Protein AF-A0A6B3FE02-F1 (afdb_monomer)

Nearest PDB structures (foldseek):
  1ecs-assembly1_B  TM=6.759E-01  e=1.353E-02  Klebsiella pneumoniae
  3r4q-assembly2_D  TM=5.984E-01  e=1.265E-02  Agrobacterium fabrum str. C58
  3r4q-assembly3_E-2  TM=6.450E-01  e=7.186E-02  Agrobacterium fabrum str. C58
  2p7m-assembly4_D-2  TM=6.653E-01  e=6.722E-02  Listeria monocytogenes EGD-e
  1r9c-assembly1_B  TM=7.351E-01  e=1.311E-01  Mesorhizobium loti

Mean predicted aligned error: 3.44 Å

Structure (mmCIF, N/CA/C/O backbone):
data_AF-A0A6B3FE02-F1
#
_entry.id   AF-A0A6B3FE02-F1
#
loop_
_atom_site.group_PDB
_atom_site.id
_atom_site.type_symbol
_atom_site.label_atom_id
_atom_site.label_alt_id
_atom_site.label_comp_id
_atom_site.label_asym_id
_atom_site.label_entity_id
_atom_site.label_seq_id
_atom_site.pdbx_PDB_ins_code
_atom_site.Cartn_x
_atom_site.Cartn_y
_atom_site.Cartn_z
_atom_site.occupancy
_atom_site.B_iso_or_equiv
_atom_site.auth_seq_id
_atom_site.auth_comp_id
_atom_site.auth_asym_id
_atom_site.auth_atom_id
_atom_site.pdbx_PDB_model_num
ATOM 1 N N . LEU A 1 1 ? -11.756 3.463 -10.292 1.00 90.94 1 LEU A N 1
ATOM 2 C CA . LEU A 1 1 ? -10.503 4.205 -10.560 1.00 90.94 1 LEU A CA 1
ATOM 3 C C . LEU A 1 1 ? -9.332 3.327 -10.144 1.00 90.94 1 LEU A C 1
ATOM 5 O O . LEU A 1 1 ? -9.468 2.636 -9.136 1.00 90.94 1 LEU A O 1
ATOM 9 N N . THR A 1 2 ? -8.240 3.344 -10.906 1.00 96.50 2 THR A N 1
ATOM 10 C CA . THR A 1 2 ? -7.002 2.631 -10.564 1.00 96.50 2 THR A CA 1
ATOM 11 C C . THR A 1 2 ? -5.954 3.638 -10.110 1.00 96.50 2 THR A C 1
ATOM 13 O O . THR A 1 2 ? -5.703 4.613 -10.816 1.00 96.50 2 THR A O 1
ATOM 16 N N . HIS A 1 3 ? -5.367 3.414 -8.938 1.00 96.19 3 HIS A N 1
ATOM 17 C CA . HIS A 1 3 ? -4.301 4.237 -8.380 1.00 96.19 3 HIS A CA 1
ATOM 18 C C . HIS A 1 3 ? -2.964 3.532 -8.550 1.00 96.19 3 HIS A C 1
ATOM 20 O O . HIS A 1 3 ? -2.818 2.366 -8.186 1.00 96.19 3 HIS A O 1
ATOM 26 N N . PHE A 1 4 ? -1.996 4.254 -9.098 1.00 94.69 4 PHE A N 1
ATOM 27 C CA . PHE A 1 4 ? -0.640 3.768 -9.276 1.00 94.69 4 PHE A CA 1
ATOM 28 C C . PHE A 1 4 ? 0.215 4.111 -8.058 1.00 94.69 4 PHE A C 1
ATOM 30 O O . PHE A 1 4 ? 0.213 5.261 -7.618 1.00 94.69 4 PHE A O 1
ATOM 37 N N . LEU A 1 5 ? 0.956 3.130 -7.543 1.00 95.12 5 LEU A N 1
ATOM 38 C CA . LEU A 1 5 ? 1.893 3.306 -6.439 1.00 95.12 5 LEU A CA 1
ATOM 39 C C . LEU A 1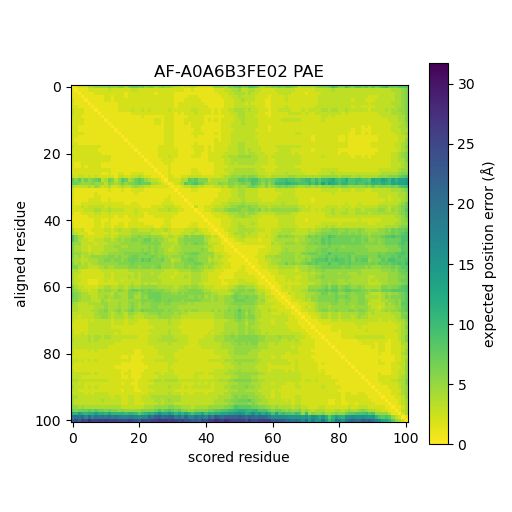 5 ? 3.263 2.738 -6.815 1.00 95.12 5 LEU A C 1
ATOM 41 O O . LEU A 1 5 ? 3.390 1.561 -7.156 1.00 95.12 5 LEU A O 1
ATOM 45 N N . THR A 1 6 ? 4.302 3.553 -6.661 1.00 94.56 6 THR A N 1
ATOM 46 C CA . THR A 1 6 ? 5.679 3.058 -6.677 1.00 94.56 6 THR A CA 1
ATOM 47 C C . THR A 1 6 ? 6.047 2.556 -5.282 1.00 94.56 6 THR A C 1
ATOM 49 O O . THR A 1 6 ? 5.986 3.327 -4.324 1.00 94.56 6 THR A O 1
ATOM 52 N N . VAL A 1 7 ? 6.430 1.285 -5.145 1.0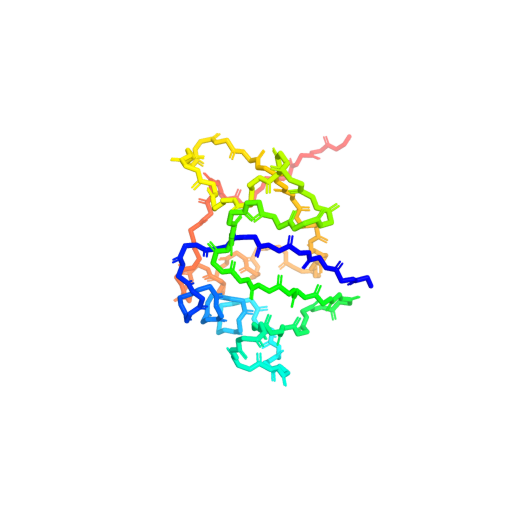0 94.50 7 VAL A N 1
ATOM 53 C CA . VAL A 1 7 ? 6.684 0.647 -3.838 1.00 94.50 7 VAL A CA 1
ATOM 54 C C . VAL A 1 7 ? 8.064 -0.000 -3.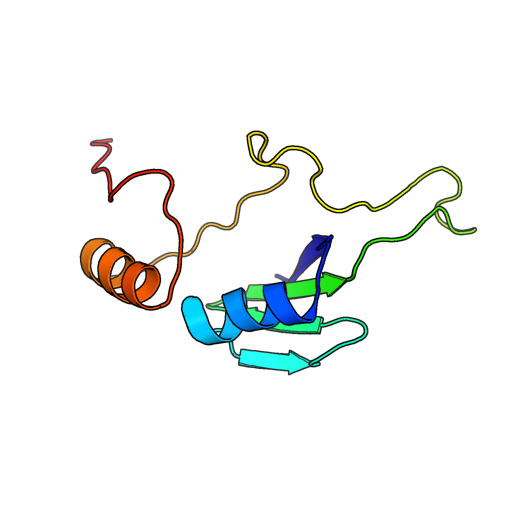795 1.00 94.50 7 VAL A C 1
ATOM 56 O O . VAL A 1 7 ? 8.448 -0.663 -4.740 1.00 94.50 7 VAL A O 1
ATOM 59 N N . ALA A 1 8 ? 8.823 0.148 -2.709 1.00 93.81 8 ALA A N 1
ATOM 60 C CA . ALA A 1 8 ? 10.181 -0.414 -2.639 1.00 93.81 8 ALA A CA 1
ATOM 61 C C . ALA A 1 8 ? 10.209 -1.957 -2.589 1.00 93.81 8 ALA A C 1
ATOM 63 O O . ALA A 1 8 ? 11.181 -2.572 -3.014 1.00 93.81 8 ALA A O 1
ATOM 64 N N . ASP A 1 9 ? 9.140 -2.571 -2.076 1.00 94.94 9 ASP A N 1
ATOM 65 C CA . ASP A 1 9 ? 8.989 -4.016 -1.897 1.00 94.94 9 ASP A CA 1
ATOM 66 C C . ASP A 1 9 ? 7.541 -4.403 -2.244 1.00 94.94 9 ASP A C 1
ATOM 68 O O . ASP A 1 9 ? 6.599 -4.078 -1.511 1.00 94.94 9 ASP A O 1
ATOM 72 N N . VAL A 1 10 ? 7.356 -5.036 -3.408 1.00 96.75 10 VAL A N 1
ATOM 73 C CA . VAL A 1 10 ? 6.031 -5.407 -3.931 1.00 96.75 10 VAL A CA 1
ATOM 74 C C . VAL A 1 10 ? 5.362 -6.487 -3.070 1.00 96.75 10 VAL A C 1
ATOM 76 O O . VAL A 1 10 ? 4.208 -6.269 -2.692 1.00 96.75 10 VAL A O 1
ATOM 79 N N . PRO A 1 11 ? 6.024 -7.604 -2.699 1.00 97.06 11 PRO A N 1
ATOM 80 C CA . PRO A 1 11 ? 5.445 -8.583 -1.777 1.00 97.06 11 PRO A CA 1
ATOM 81 C C . PRO A 1 11 ? 4.989 -7.982 -0.444 1.00 97.06 11 PRO A C 1
ATOM 83 O O . PRO A 1 11 ? 3.873 -8.265 -0.001 1.00 97.06 11 PRO A O 1
ATOM 86 N N . ARG A 1 12 ? 5.802 -7.113 0.173 1.00 96.31 12 ARG A N 1
ATOM 87 C CA . ARG A 1 12 ? 5.442 -6.443 1.431 1.00 96.31 12 ARG A CA 1
ATOM 88 C C . ARG A 1 12 ? 4.238 -5.520 1.256 1.00 96.31 12 ARG A C 1
ATOM 90 O O . ARG A 1 12 ? 3.325 -5.546 2.081 1.00 96.31 12 ARG A O 1
ATOM 97 N N . ALA A 1 13 ? 4.210 -4.721 0.188 1.00 96.56 13 ALA A N 1
ATOM 98 C CA . ALA A 1 13 ? 3.080 -3.843 -0.103 1.00 96.56 13 ALA A CA 1
ATOM 99 C C . ALA A 1 13 ? 1.795 -4.645 -0.368 1.00 96.56 13 ALA A C 1
ATOM 101 O O . ALA A 1 13 ? 0.741 -4.321 0.176 1.00 96.56 13 ALA A O 1
ATOM 102 N N . ARG A 1 14 ? 1.885 -5.731 -1.146 1.00 98.00 14 ARG A N 1
ATOM 103 C CA . ARG A 1 14 ? 0.770 -6.649 -1.417 1.00 98.00 14 ARG A CA 1
ATOM 104 C C . ARG A 1 14 ? 0.172 -7.196 -0.125 1.00 98.00 14 ARG A C 1
ATOM 106 O O . ARG A 1 14 ? -1.036 -7.089 0.051 1.00 98.00 14 ARG A O 1
ATOM 113 N N . ALA A 1 15 ? 1.006 -7.724 0.772 1.00 98.06 15 ALA A N 1
ATOM 114 C CA . ALA A 1 15 ? 0.561 -8.249 2.063 1.00 98.06 15 ALA A CA 1
ATOM 115 C C . ALA A 1 15 ? -0.148 -7.172 2.899 1.00 98.06 15 ALA A C 1
ATOM 117 O O . ALA A 1 15 ? -1.211 -7.418 3.456 1.00 98.06 15 ALA A O 1
ATOM 118 N N . PHE A 1 16 ? 0.367 -5.938 2.919 1.00 97.94 16 PHE A N 1
ATOM 119 C CA . PHE A 1 16 ? -0.309 -4.841 3.613 1.00 97.94 16 PHE A CA 1
ATOM 120 C C . PHE A 1 16 ? -1.713 -4.572 3.042 1.00 97.94 16 PHE A C 1
ATOM 122 O O . PHE A 1 16 ? -2.705 -4.580 3.770 1.00 97.94 16 PHE A O 1
ATOM 129 N N . TYR A 1 17 ? -1.836 -4.369 1.730 1.00 97.69 17 TYR A N 1
ATOM 130 C CA . TYR A 1 17 ? -3.134 -4.039 1.137 1.00 97.69 17 TYR A CA 1
ATOM 131 C C . TYR A 1 17 ? -4.124 -5.211 1.157 1.00 97.69 17 TYR A C 1
ATOM 133 O O . TYR A 1 17 ? -5.323 -4.971 1.297 1.00 97.69 17 TYR A O 1
ATOM 141 N N . ALA A 1 18 ? -3.652 -6.455 1.050 1.00 98.12 18 ALA 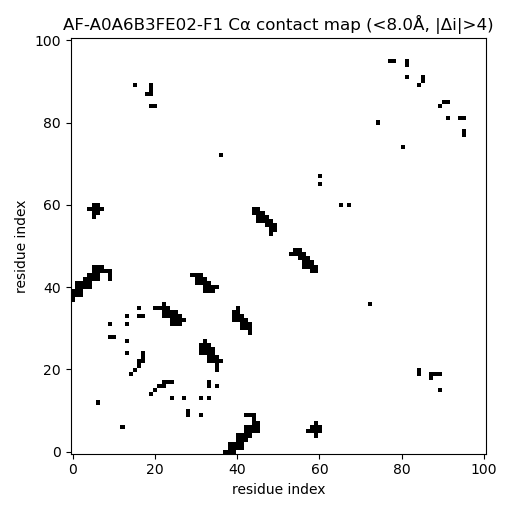A N 1
ATOM 142 C CA . ALA A 1 18 ? -4.501 -7.642 1.077 1.00 98.12 18 ALA A CA 1
ATOM 143 C C . ALA A 1 18 ? -4.861 -8.068 2.509 1.00 98.12 18 ALA A C 1
ATOM 145 O O . ALA A 1 18 ? -6.036 -8.102 2.874 1.00 98.12 18 ALA A O 1
ATOM 146 N N . ASP A 1 19 ? -3.864 -8.319 3.354 1.00 98.25 19 ASP A N 1
ATOM 147 C CA . ASP A 1 19 ? -4.069 -8.976 4.648 1.00 98.25 19 ASP A CA 1
ATOM 148 C C . ASP A 1 19 ? -4.526 -7.983 5.726 1.00 98.25 19 ASP A C 1
ATOM 150 O O . ASP A 1 19 ? -5.392 -8.294 6.556 1.00 98.25 19 ASP A O 1
ATOM 154 N N . VAL A 1 20 ? -3.992 -6.755 5.689 1.00 98.19 20 VAL A N 1
ATOM 155 C CA . VAL A 1 20 ? -4.315 -5.706 6.667 1.00 98.19 20 VAL A CA 1
ATOM 156 C C . VAL A 1 20 ? -5.602 -4.991 6.271 1.00 98.19 20 VAL A C 1
ATOM 158 O O . VAL A 1 20 ? -6.572 -5.011 7.035 1.00 98.19 20 VAL A O 1
ATOM 161 N N . LEU A 1 21 ? -5.642 -4.418 5.062 1.00 97.31 21 LEU A N 1
ATOM 162 C CA . LEU A 1 21 ? -6.781 -3.613 4.597 1.00 97.31 21 LEU A CA 1
ATOM 163 C C . LEU A 1 21 ? -7.914 -4.429 3.952 1.00 97.31 21 LEU A C 1
ATOM 165 O O . LEU A 1 21 ? -8.973 -3.868 3.672 1.00 97.31 21 LEU A O 1
ATOM 169 N N . GLY A 1 22 ? -7.735 -5.741 3.765 1.00 97.31 22 GLY A N 1
ATOM 170 C CA . GLY A 1 22 ? -8.771 -6.636 3.238 1.00 97.31 22 GLY A CA 1
ATOM 171 C C . GLY A 1 22 ? -8.954 -6.558 1.721 1.00 97.31 22 GLY A C 1
ATOM 172 O O . GLY A 1 22 ? -10.051 -6.813 1.226 1.00 97.31 22 GLY A O 1
ATOM 173 N N . 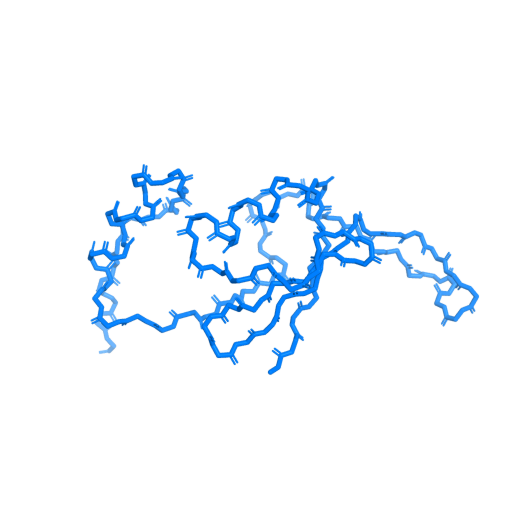GLY A 1 23 ? -7.919 -6.148 0.988 1.00 97.88 23 GLY A N 1
ATOM 174 C CA . GLY A 1 23 ? -7.919 -6.131 -0.471 1.00 97.88 23 GLY A CA 1
ATOM 175 C C . GLY A 1 23 ? -7.881 -7.532 -1.085 1.00 97.88 23 GLY A C 1
ATOM 176 O O . GLY A 1 23 ? -7.342 -8.478 -0.518 1.00 97.88 23 GLY A O 1
ATOM 177 N N . GLU A 1 24 ? -8.431 -7.654 -2.288 1.00 98.50 24 GLU A N 1
ATOM 178 C CA . GLU A 1 24 ? -8.400 -8.875 -3.091 1.00 98.50 24 GLU A CA 1
ATOM 179 C C . GLU A 1 24 ? -7.222 -8.813 -4.071 1.00 98.50 24 GLU A C 1
ATOM 181 O O . GLU A 1 24 ? -7.118 -7.874 -4.867 1.00 98.50 24 GLU A O 1
ATOM 186 N N . VAL A 1 25 ? -6.333 -9.808 -4.024 1.00 98.50 25 VAL A N 1
ATOM 187 C CA . VAL A 1 25 ? -5.239 -9.944 -4.996 1.00 98.50 25 VAL A CA 1
ATOM 188 C C . VAL A 1 25 ? -5.816 -10.401 -6.329 1.00 98.50 25 VAL A C 1
ATOM 190 O O . VAL A 1 25 ? -6.362 -11.496 -6.425 1.00 98.50 25 VAL A O 1
ATOM 193 N N . VAL A 1 26 ? -5.671 -9.572 -7.362 1.00 98.31 26 VAL A N 1
ATOM 194 C CA . VAL A 1 26 ? -6.114 -9.897 -8.726 1.00 98.31 26 VAL A CA 1
ATOM 195 C C . VAL A 1 26 ? -4.943 -10.318 -9.605 1.00 98.31 26 VAL A C 1
ATOM 197 O O . VAL A 1 26 ? -5.075 -11.242 -10.403 1.00 98.31 26 VAL A O 1
ATOM 200 N N . LEU A 1 27 ? -3.790 -9.672 -9.433 1.00 98.06 27 LEU A N 1
ATOM 201 C CA . LEU A 1 27 ? -2.515 -10.101 -10.000 1.00 98.06 27 LEU A CA 1
ATOM 202 C C . LEU A 1 27 ? -1.448 -9.953 -8.921 1.00 98.06 27 LEU A C 1
ATOM 204 O O . LEU A 1 27 ? -1.371 -8.921 -8.257 1.00 98.06 27 LEU A O 1
ATOM 208 N N . ASP A 1 28 ? -0.660 -10.993 -8.699 1.00 95.31 28 ASP A N 1
ATOM 209 C CA . ASP A 1 28 ? 0.256 -11.068 -7.569 1.00 95.31 28 ASP A CA 1
ATOM 210 C C . ASP A 1 28 ? 1.560 -10.290 -7.804 1.00 95.31 28 ASP A C 1
ATOM 212 O O . ASP A 1 28 ? 2.086 -9.716 -6.846 1.00 95.31 28 ASP A O 1
ATOM 216 N N . GLU A 1 29 ? 2.062 -10.224 -9.041 1.00 90.81 29 GLU A N 1
ATOM 217 C CA . GLU A 1 29 ? 3.308 -9.530 -9.380 1.00 90.81 29 GLU A CA 1
ATOM 218 C C . GLU A 1 29 ? 3.418 -9.112 -10.867 1.00 90.81 29 GLU A C 1
ATOM 220 O O . GLU A 1 29 ? 2.768 -9.674 -11.743 1.00 90.81 29 GLU A O 1
ATOM 225 N N . ASN A 1 30 ? 4.285 -8.125 -11.153 1.00 85.19 30 ASN A N 1
ATOM 226 C CA . ASN A 1 30 ? 4.682 -7.651 -12.495 1.00 85.19 30 ASN A CA 1
ATOM 227 C C . ASN A 1 30 ? 3.556 -7.192 -13.464 1.00 85.19 30 ASN A C 1
ATOM 229 O O . ASN A 1 30 ? 3.502 -7.672 -14.598 1.00 85.19 30 ASN A O 1
ATOM 233 N N . PRO A 1 31 ? 2.725 -6.186 -13.116 1.00 92.94 31 PRO A N 1
ATOM 234 C CA . PRO A 1 31 ? 2.650 -5.466 -11.844 1.00 92.94 31 PRO A CA 1
ATOM 235 C C . PRO A 1 31 ? 1.697 -6.154 -10.857 1.00 92.94 31 PRO A C 1
ATOM 237 O O . PRO A 1 31 ? 0.792 -6.879 -11.251 1.00 92.94 31 PRO A O 1
ATOM 240 N N . CYS A 1 32 ? 1.847 -5.881 -9.562 1.00 98.19 32 CYS A N 1
ATOM 241 C CA . CYS A 1 32 ? 0.865 -6.344 -8.582 1.00 98.19 32 CYS A CA 1
ATOM 242 C C . CYS A 1 32 ? -0.414 -5.500 -8.689 1.00 98.19 32 CYS A C 1
ATOM 244 O O . CYS A 1 32 ? -0.341 -4.270 -8.761 1.00 98.19 32 CYS A O 1
ATOM 246 N N . ILE A 1 33 ? -1.579 -6.152 -8.696 1.00 98.38 33 ILE A N 1
ATOM 247 C CA . ILE A 1 33 ? -2.895 -5.517 -8.779 1.00 98.38 33 ILE A CA 1
ATOM 248 C C . ILE A 1 33 ? -3.769 -5.999 -7.622 1.00 98.38 33 ILE A C 1
ATOM 250 O O . ILE A 1 33 ? -4.050 -7.191 -7.493 1.00 98.38 33 ILE A O 1
ATOM 254 N N . ILE A 1 34 ? -4.258 -5.046 -6.827 1.00 98.44 34 ILE A N 1
ATOM 255 C CA . ILE A 1 34 ? -5.191 -5.280 -5.720 1.00 98.44 34 ILE A CA 1
ATOM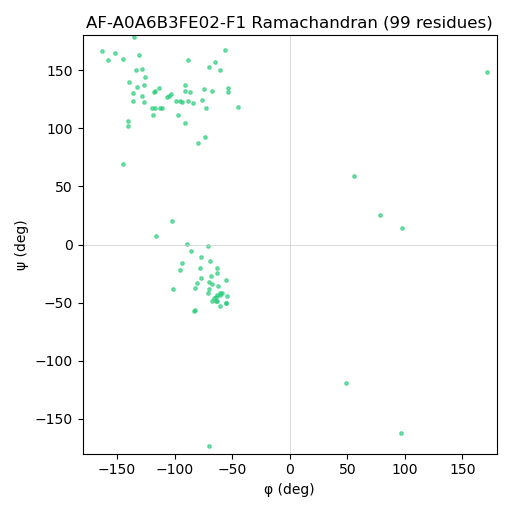 256 C C . ILE A 1 34 ? -6.503 -4.556 -5.998 1.00 98.44 34 ILE A C 1
ATOM 258 O O . ILE A 1 34 ? -6.506 -3.361 -6.298 1.00 98.44 34 ILE A O 1
ATOM 262 N N . LYS A 1 35 ? -7.632 -5.238 -5.828 1.00 98.31 35 LYS A N 1
ATOM 263 C CA . LYS A 1 35 ? -8.936 -4.586 -5.709 1.00 98.31 35 LYS A CA 1
ATOM 264 C C . LYS A 1 35 ? -9.179 -4.251 -4.240 1.00 98.31 35 LYS A C 1
ATOM 266 O O . LYS A 1 35 ? -9.132 -5.131 -3.387 1.00 98.31 35 LYS A O 1
ATOM 271 N N . LEU A 1 36 ? -9.432 -2.982 -3.932 1.00 97.38 36 LEU A N 1
ATOM 272 C CA . LEU A 1 36 ? -9.591 -2.506 -2.558 1.00 97.38 36 LEU A CA 1
ATOM 273 C C . LEU A 1 36 ? -10.782 -1.556 -2.465 1.00 97.38 36 LEU A C 1
ATOM 275 O O . LEU A 1 36 ? -10.833 -0.538 -3.153 1.00 97.38 36 LEU A O 1
ATOM 279 N N . ALA A 1 37 ? -11.741 -1.876 -1.594 1.00 94.81 37 ALA A N 1
ATOM 280 C CA . ALA A 1 37 ? -13.008 -1.154 -1.499 1.00 94.81 37 ALA A CA 1
ATOM 281 C C . ALA A 1 37 ? -13.657 -0.976 -2.894 1.00 94.81 37 ALA A C 1
ATOM 283 O O . ALA A 1 37 ? -13.939 -1.957 -3.579 1.00 94.81 37 ALA A O 1
ATOM 284 N N . ASN A 1 38 ? -13.863 0.269 -3.332 1.00 94.25 38 ASN A N 1
ATOM 285 C CA . ASN A 1 38 ? -14.448 0.608 -4.636 1.00 94.25 38 ASN A CA 1
ATOM 286 C C . ASN A 1 38 ? -13.390 1.053 -5.670 1.00 94.25 38 ASN A C 1
ATOM 288 O O . ASN A 1 38 ? -13.710 1.752 -6.637 1.00 94.25 38 ASN A O 1
ATOM 292 N N . SER A 1 39 ? -12.119 0.704 -5.457 1.00 96.50 39 SER A N 1
ATOM 293 C CA . SER A 1 39 ? -10.995 1.085 -6.312 1.00 96.50 39 SER A CA 1
ATOM 294 C C . SER A 1 39 ? -10.050 -0.085 -6.593 1.00 96.50 39 SER A C 1
ATOM 296 O O . SER A 1 39 ? -10.247 -1.216 -6.149 1.00 96.50 39 SER A O 1
ATOM 298 N N . TRP A 1 40 ? -9.034 0.210 -7.398 1.00 97.81 40 TRP A N 1
ATOM 299 C CA . TRP A 1 40 ? -7.955 -0.696 -7.756 1.00 97.81 40 TRP A CA 1
ATOM 300 C C . TRP A 1 40 ? -6.620 -0.028 -7.440 1.00 97.81 40 TRP A C 1
ATOM 302 O O . TRP A 1 40 ? -6.477 1.181 -7.634 1.00 97.81 40 TRP A O 1
ATOM 312 N N . LEU A 1 41 ? -5.647 -0.808 -6.989 1.00 97.81 41 LEU A N 1
ATOM 313 C CA . LEU A 1 41 ? -4.256 -0.406 -6.819 1.00 97.81 41 LEU A CA 1
ATOM 314 C C . LEU A 1 41 ? -3.405 -1.187 -7.814 1.00 97.81 41 LEU A C 1
ATOM 316 O O . LEU A 1 41 ? -3.572 -2.398 -7.933 1.00 97.81 41 LEU A O 1
ATOM 320 N N . ILE A 1 42 ? -2.497 -0.499 -8.498 1.00 97.56 42 ILE A N 1
ATOM 321 C CA . ILE A 1 42 ? -1.436 -1.109 -9.300 1.00 97.56 42 ILE A CA 1
ATOM 322 C C . ILE A 1 42 ? -0.086 -0.698 -8.711 1.00 97.56 42 ILE A C 1
ATOM 324 O O . ILE A 1 42 ? 0.129 0.479 -8.413 1.00 97.56 42 ILE A O 1
ATOM 328 N N . MET A 1 43 ? 0.798 -1.670 -8.496 1.00 96.75 43 MET A N 1
ATOM 329 C CA . MET A 1 43 ? 2.051 -1.485 -7.764 1.00 96.75 43 MET A CA 1
ATOM 330 C C . MET A 1 43 ? 3.239 -2.097 -8.505 1.00 96.75 43 MET A C 1
ATOM 332 O O . MET A 1 43 ? 3.174 -3.237 -8.973 1.00 96.75 43 MET A O 1
ATOM 336 N N . ASN A 1 44 ? 4.348 -1.360 -8.560 1.00 94.62 44 ASN A N 1
ATOM 337 C CA .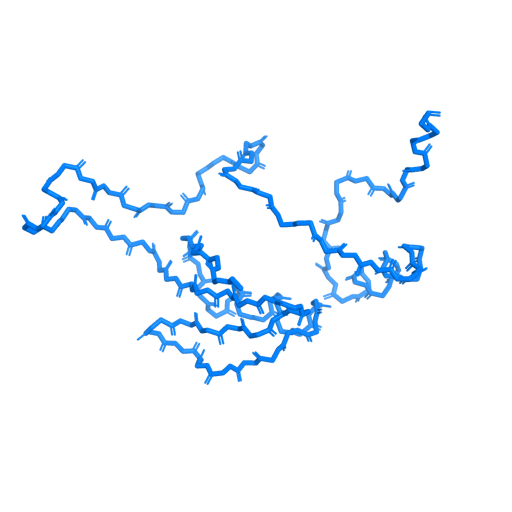 ASN A 1 44 ? 5.626 -1.819 -9.112 1.00 94.62 44 ASN A CA 1
ATOM 338 C C . ASN A 1 44 ? 6.808 -1.095 -8.427 1.00 94.62 44 ASN A C 1
ATOM 340 O O . ASN A 1 44 ? 6.602 -0.051 -7.799 1.00 94.62 44 ASN A O 1
ATOM 344 N N . PRO A 1 45 ? 8.052 -1.596 -8.568 1.00 92.69 45 PRO A N 1
ATOM 345 C CA . PRO A 1 45 ? 9.215 -1.054 -7.860 1.00 92.69 45 PRO A CA 1
ATOM 346 C C . PRO A 1 45 ? 9.708 0.318 -8.334 1.00 92.69 45 PRO A C 1
ATOM 348 O O . PRO A 1 45 ? 10.656 0.873 -7.782 1.00 92.69 45 PRO A O 1
ATOM 351 N N . GLY A 1 46 ? 9.064 0.886 -9.351 1.00 91.31 46 GLY A N 1
ATOM 352 C CA . GLY A 1 46 ? 9.539 2.064 -10.060 1.00 91.31 46 GLY A CA 1
ATOM 353 C C . GLY A 1 46 ? 10.275 1.678 -11.330 1.00 91.31 46 GLY A C 1
ATOM 354 O O . GLY A 1 46 ? 10.099 0.580 -11.859 1.00 91.31 46 GLY A O 1
ATOM 355 N N . GLY A 1 47 ? 11.049 2.615 -11.853 1.00 93.00 47 GLY A N 1
ATOM 356 C CA . GLY A 1 47 ? 11.791 2.435 -13.087 1.00 93.00 47 GLY A CA 1
ATOM 357 C C . GLY A 1 47 ? 12.411 3.740 -13.556 1.00 93.00 47 GLY A C 1
ATOM 358 O O . GLY A 1 47 ? 11.864 4.823 -13.331 1.00 93.00 47 GLY A O 1
ATOM 359 N N . GLY A 1 48 ? 13.559 3.620 -14.215 1.00 94.75 48 GLY A N 1
ATOM 360 C CA . GLY A 1 48 ? 14.228 4.754 -14.834 1.00 94.75 48 GLY A CA 1
ATOM 361 C C . GLY A 1 48 ? 13.483 5.293 -16.060 1.00 94.75 48 GLY A C 1
ATOM 362 O O . GLY A 1 48 ? 12.363 4.863 -16.381 1.00 94.75 48 GLY A O 1
ATOM 363 N N . PRO A 1 49 ? 14.118 6.238 -16.760 1.00 96.31 49 PRO A N 1
ATOM 364 C CA . PRO A 1 49 ? 13.593 6.750 -18.005 1.00 96.31 49 PRO A CA 1
ATOM 365 C C . PRO A 1 49 ? 13.451 5.683 -19.087 1.00 96.31 49 PRO A C 1
ATOM 367 O O . PRO A 1 49 ? 14.204 4.711 -19.145 1.00 96.31 49 PRO A O 1
ATOM 370 N N . THR A 1 50 ? 12.477 5.893 -19.960 1.00 94.44 50 THR A N 1
ATOM 371 C CA . THR A 1 50 ? 12.193 5.050 -21.128 1.00 94.44 50 THR A CA 1
ATOM 372 C C . THR A 1 50 ? 12.045 5.948 -22.359 1.00 94.44 50 THR A C 1
ATOM 374 O O . THR A 1 50 ? 11.884 7.156 -22.190 1.00 94.44 50 THR A O 1
ATOM 377 N N . PRO A 1 51 ? 12.111 5.431 -23.602 1.00 97.12 51 PRO A N 1
ATOM 378 C CA . PRO A 1 51 ? 12.047 6.278 -24.799 1.00 97.12 51 PRO A CA 1
ATOM 379 C C . PRO A 1 51 ? 10.812 7.192 -24.877 1.00 97.12 51 PRO A C 1
ATOM 381 O O . PRO A 1 51 ? 10.896 8.285 -25.424 1.00 97.12 51 PRO A O 1
ATOM 384 N N . ASP A 1 52 ? 9.682 6.765 -24.311 1.00 94.75 52 ASP A N 1
ATOM 385 C CA . ASP A 1 52 ? 8.437 7.537 -24.210 1.00 94.75 52 ASP A CA 1
ATOM 386 C C . ASP A 1 52 ? 8.452 8.602 -23.097 1.00 94.75 52 ASP A C 1
ATOM 388 O O . ASP A 1 52 ? 7.674 9.553 -23.140 1.00 94.75 52 ASP A O 1
ATOM 392 N N . LYS A 1 53 ? 9.348 8.468 -22.113 1.00 92.06 53 LYS A N 1
ATOM 393 C CA . LYS A 1 53 ? 9.523 9.395 -20.986 1.00 92.06 53 LYS A CA 1
ATOM 394 C C . LYS A 1 53 ? 11.013 9.501 -20.595 1.00 92.06 53 LYS A C 1
ATOM 396 O O . LYS A 1 53 ? 11.415 9.018 -19.530 1.00 92.06 53 LYS A O 1
ATOM 401 N N . PRO A 1 54 ? 11.851 10.113 -21.455 1.00 96.31 54 PRO A N 1
ATOM 402 C CA . PRO A 1 54 ? 13.315 10.033 -21.370 1.00 96.31 54 PRO A CA 1
ATOM 403 C C . PRO A 1 54 ? 13.929 10.772 -20.174 1.00 96.31 54 PRO A C 1
ATOM 405 O O . PRO A 1 54 ? 15.068 10.484 -19.815 1.00 96.31 54 PRO A O 1
ATOM 408 N N . ASP A 1 55 ? 13.162 11.634 -19.505 1.00 97.44 55 ASP A N 1
ATOM 409 C CA . ASP A 1 55 ? 13.619 12.396 -18.336 1.00 97.44 55 ASP A CA 1
ATOM 410 C C . ASP A 1 55 ? 12.860 12.030 -17.045 1.00 97.44 55 ASP A C 1
ATOM 412 O O . ASP A 1 55 ? 13.015 12.686 -16.015 1.00 97.44 55 ASP A O 1
ATOM 416 N N . VAL A 1 56 ? 12.012 10.990 -17.077 1.00 96.19 56 VAL A N 1
ATOM 417 C CA . VAL A 1 56 ? 11.122 10.649 -15.954 1.00 96.19 56 VAL A CA 1
ATOM 418 C C . VAL A 1 56 ? 11.538 9.351 -15.276 1.00 96.19 56 VAL A C 1
ATOM 420 O O . VAL A 1 56 ? 11.408 8.258 -15.835 1.00 96.19 56 VAL A O 1
ATOM 423 N N . THR A 1 57 ? 11.907 9.476 -14.003 1.00 94.88 57 THR A N 1
ATOM 424 C CA . THR A 1 57 ? 12.168 8.351 -13.101 1.00 94.88 57 THR A CA 1
ATOM 425 C C . THR A 1 57 ? 11.020 8.181 -12.114 1.00 94.88 57 THR A C 1
ATOM 427 O O . THR A 1 57 ? 10.659 9.109 -11.391 1.00 94.88 57 THR A O 1
ATOM 430 N N . LEU A 1 58 ? 10.487 6.966 -12.036 1.00 92.94 58 LEU A N 1
ATOM 431 C CA . LEU A 1 58 ? 9.563 6.555 -10.987 1.00 92.94 58 LEU A CA 1
ATOM 432 C C . LEU A 1 58 ? 10.367 5.901 -9.870 1.00 92.94 58 LEU A C 1
ATOM 434 O O . LEU A 1 58 ? 11.070 4.921 -10.104 1.00 92.94 58 LEU A O 1
ATOM 438 N N . HIS A 1 59 ? 10.252 6.434 -8.662 1.00 93.19 59 HIS A N 1
ATOM 439 C CA . HIS A 1 59 ? 10.926 5.912 -7.480 1.00 93.19 59 HIS A CA 1
ATOM 440 C C . HIS A 1 59 ? 9.933 5.816 -6.315 1.00 93.19 59 HIS A C 1
ATOM 442 O O . HIS A 1 59 ? 8.959 6.578 -6.281 1.00 93.19 59 HIS A O 1
ATOM 448 N N . PRO A 1 60 ? 10.121 4.858 -5.393 1.00 93.19 60 PRO A N 1
ATOM 449 C CA . PRO A 1 60 ? 9.336 4.813 -4.169 1.00 93.19 60 PRO A CA 1
ATOM 450 C C . PRO A 1 60 ? 9.640 6.041 -3.293 1.00 93.19 60 PRO A C 1
ATOM 452 O O . PRO A 1 60 ? 10.719 6.625 -3.431 1.00 93.19 60 PRO A O 1
ATOM 455 N N . PRO A 1 61 ? 8.733 6.435 -2.379 1.00 90.44 61 PRO A N 1
ATOM 456 C CA . PRO A 1 61 ? 8.997 7.518 -1.435 1.00 90.44 61 PRO A CA 1
ATOM 457 C C . PRO A 1 61 ? 10.299 7.277 -0.658 1.00 90.44 61 PRO A C 1
ATOM 459 O O . PRO A 1 61 ? 10.515 6.186 -0.131 1.00 90.44 61 PRO A O 1
ATOM 462 N N . THR A 1 62 ? 11.164 8.290 -0.594 1.00 90.00 62 THR A N 1
ATOM 463 C CA . THR A 1 62 ? 12.457 8.227 0.112 1.00 90.00 62 THR A CA 1
ATOM 464 C C . THR A 1 62 ? 12.392 8.782 1.533 1.00 90.00 62 THR A C 1
ATOM 466 O O . THR A 1 62 ? 13.226 8.427 2.361 1.00 90.00 62 THR A O 1
ATOM 469 N N . ASP A 1 63 ? 11.400 9.627 1.819 1.00 90.94 63 ASP A N 1
ATOM 470 C CA . ASP A 1 63 ? 11.154 10.234 3.125 1.00 90.94 63 ASP A CA 1
ATOM 471 C C . ASP A 1 63 ? 9.771 9.813 3.662 1.00 90.94 63 ASP A C 1
ATOM 473 O O . ASP A 1 63 ? 8.751 10.249 3.120 1.00 90.94 63 ASP A O 1
ATOM 477 N N . PRO A 1 64 ? 9.705 9.001 4.734 1.00 84.50 64 PRO A N 1
ATOM 478 C CA . PRO A 1 64 ? 8.447 8.615 5.375 1.00 84.50 64 PRO A CA 1
ATOM 479 C C . PRO A 1 64 ? 7.656 9.785 5.981 1.00 84.50 64 PRO A C 1
ATOM 481 O O . PRO A 1 64 ? 6.458 9.646 6.218 1.00 84.50 64 PRO A O 1
ATOM 484 N N . GLY A 1 65 ? 8.303 10.928 6.247 1.00 90.19 65 GLY A N 1
ATOM 485 C CA . GLY A 1 65 ? 7.656 12.136 6.764 1.00 90.19 65 GLY A CA 1
ATOM 486 C C . GLY A 1 65 ? 6.878 12.930 5.712 1.00 90.19 65 GLY A C 1
ATOM 487 O O . GLY A 1 65 ? 6.110 13.825 6.072 1.00 90.19 65 GLY A O 1
ATOM 488 N N . THR A 1 66 ? 7.032 12.594 4.427 1.00 90.94 66 THR A N 1
ATOM 489 C CA . THR A 1 66 ? 6.417 13.318 3.311 1.00 90.94 66 THR A CA 1
ATOM 490 C C . THR A 1 66 ? 5.440 12.426 2.547 1.00 90.94 66 THR A C 1
ATOM 492 O O . THR A 1 66 ? 5.812 11.440 1.912 1.00 90.94 66 THR A O 1
ATOM 495 N N . ALA A 1 67 ? 4.161 12.806 2.548 1.00 89.62 67 ALA A N 1
ATOM 496 C CA . ALA A 1 67 ? 3.151 12.124 1.749 1.00 89.62 67 ALA A CA 1
ATOM 497 C C . ALA A 1 67 ? 3.259 12.524 0.269 1.00 89.62 67 ALA A C 1
ATOM 499 O O . ALA A 1 67 ? 3.156 13.698 -0.082 1.00 89.62 67 ALA A O 1
ATOM 500 N N . THR A 1 68 ? 3.405 11.535 -0.612 1.00 87.06 68 THR A N 1
ATOM 501 C CA . THR A 1 68 ? 3.387 11.723 -2.076 1.00 87.06 68 THR A CA 1
ATOM 502 C C . THR A 1 68 ? 1.998 11.506 -2.683 1.00 87.06 68 THR A C 1
ATOM 504 O O . THR A 1 68 ? 1.741 11.901 -3.818 1.00 87.06 68 THR A O 1
ATOM 507 N N . SER A 1 69 ? 1.087 10.877 -1.934 1.00 88.56 69 SER A N 1
ATOM 508 C CA . SER A 1 69 ? -0.305 10.631 -2.312 1.00 88.56 69 SER A CA 1
ATOM 509 C C . SER A 1 69 ? -1.141 10.285 -1.076 1.00 88.56 69 SER A C 1
ATOM 511 O O . SER A 1 69 ? -0.597 9.969 -0.019 1.00 88.56 69 SER A O 1
ATOM 513 N N . PHE A 1 70 ? -2.467 10.314 -1.210 1.00 90.19 70 PHE A N 1
ATOM 514 C CA . PHE A 1 70 ? -3.402 9.869 -0.180 1.00 90.19 70 PHE A CA 1
ATOM 515 C C . PHE A 1 70 ? -4.577 9.099 -0.798 1.00 90.19 70 PHE A C 1
ATOM 517 O O . PHE A 1 70 ? -5.123 9.481 -1.835 1.00 90.19 70 PHE A O 1
ATOM 524 N N . LEU A 1 71 ? -4.998 8.023 -0.128 1.00 92.19 71 LEU A N 1
ATOM 525 C CA . LEU A 1 71 ? -6.190 7.247 -0.468 1.00 92.19 71 LEU A CA 1
ATOM 526 C C . LEU A 1 71 ? -7.228 7.421 0.640 1.00 92.19 71 LEU A C 1
ATOM 528 O O . LEU A 1 71 ? -7.001 7.032 1.782 1.00 92.19 71 LEU A O 1
ATOM 532 N N . ASN A 1 72 ? -8.383 7.992 0.302 1.00 93.44 72 ASN A N 1
ATOM 533 C CA . ASN A 1 72 ? -9.483 8.152 1.252 1.00 93.44 72 ASN A CA 1
ATOM 534 C C . ASN A 1 72 ? -10.417 6.937 1.193 1.00 93.44 72 ASN A C 1
ATOM 536 O O . ASN A 1 72 ? -11.227 6.818 0.268 1.00 93.44 72 ASN A O 1
ATOM 540 N N . ILE A 1 73 ? -10.328 6.060 2.194 1.00 93.81 73 ILE A N 1
ATOM 541 C CA . ILE A 1 73 ? -11.198 4.888 2.346 1.00 93.81 73 ILE A CA 1
ATOM 542 C C . ILE A 1 73 ? -12.305 5.222 3.346 1.00 93.81 73 ILE A C 1
ATOM 544 O O . ILE A 1 73 ? -12.044 5.615 4.479 1.00 93.81 73 ILE A O 1
ATOM 548 N N . ARG A 1 74 ? -13.558 5.074 2.914 1.00 94.50 74 ARG A N 1
ATOM 549 C CA . ARG A 1 74 ? -14.730 5.288 3.770 1.00 94.50 74 ARG A CA 1
ATOM 550 C C . ARG A 1 74 ? -15.036 3.996 4.514 1.00 94.50 74 ARG A C 1
ATOM 552 O O . ARG A 1 74 ? -15.123 2.943 3.888 1.00 94.50 74 ARG A O 1
ATOM 559 N N . VAL A 1 75 ? -15.231 4.101 5.821 1.00 94.88 75 VAL A N 1
ATOM 560 C CA . VAL A 1 75 ? -15.582 2.982 6.699 1.00 94.88 75 VAL A CA 1
ATOM 561 C C . VAL A 1 75 ? -16.813 3.347 7.520 1.00 94.88 75 VAL A C 1
ATOM 563 O O . VAL A 1 75 ? -17.051 4.522 7.787 1.00 94.88 75 VAL A O 1
ATOM 566 N N . ALA A 1 76 ? -17.606 2.346 7.895 1.00 95.56 76 ALA A N 1
ATOM 567 C CA . ALA A 1 76 ? -18.816 2.564 8.688 1.00 95.56 76 ALA A CA 1
ATOM 568 C C . ALA A 1 76 ? -18.514 2.825 10.175 1.00 95.56 76 ALA A C 1
ATOM 570 O O . ALA A 1 76 ? -19.271 3.527 10.835 1.00 95.56 76 ALA A O 1
ATOM 571 N N . ASP A 1 77 ? -17.411 2.272 10.690 1.00 96.69 77 ASP A N 1
ATOM 572 C CA . ASP A 1 77 ? -16.989 2.384 12.089 1.00 96.69 77 ASP A CA 1
ATOM 573 C C . ASP A 1 77 ? -15.463 2.559 12.147 1.00 96.69 77 ASP A C 1
ATOM 575 O O . ASP A 1 77 ? -14.700 1.607 11.961 1.00 96.69 77 ASP A O 1
ATOM 579 N N . ILE A 1 78 ? -15.019 3.802 12.361 1.00 96.25 78 ILE A N 1
ATOM 580 C CA . ILE A 1 78 ? -13.593 4.157 12.368 1.00 96.25 78 ILE A CA 1
ATOM 581 C C . ILE A 1 78 ? -12.847 3.544 13.557 1.00 96.25 78 ILE A C 1
ATOM 583 O O . ILE A 1 78 ? -11.696 3.140 13.411 1.00 96.25 78 ILE A O 1
ATOM 587 N N . GLU A 1 79 ? -13.508 3.408 14.706 1.00 97.50 79 GLU A N 1
ATOM 588 C CA . GLU A 1 79 ? -12.917 2.862 15.929 1.00 97.50 79 GLU A CA 1
ATOM 589 C C . GLU A 1 79 ? -12.683 1.359 15.799 1.00 97.50 79 GLU A C 1
ATOM 591 O O . GLU A 1 79 ? -11.638 0.829 16.188 1.00 97.50 79 GLU A O 1
ATOM 596 N N . ARG A 1 80 ? -13.652 0.652 15.212 1.00 98.06 80 ARG A N 1
ATOM 597 C CA . ARG A 1 80 ? -13.504 -0.766 14.895 1.00 98.06 80 ARG A CA 1
ATOM 598 C C . ARG A 1 80 ? -12.389 -0.997 13.880 1.00 98.06 80 ARG A C 1
ATOM 600 O O . ARG A 1 80 ? -11.530 -1.837 14.141 1.00 98.06 80 ARG A O 1
ATOM 607 N N . CYS A 1 81 ? -12.367 -0.250 12.775 1.00 97.62 81 CYS A N 1
ATOM 608 C CA . CYS A 1 81 ? -11.309 -0.379 11.769 1.00 97.62 81 CYS A CA 1
ATOM 609 C C . CYS A 1 81 ? -9.926 -0.063 12.350 1.00 97.62 81 CYS A C 1
ATOM 611 O O . CYS A 1 81 ? -8.984 -0.807 12.093 1.00 97.62 81 CYS A O 1
ATOM 613 N N . TYR A 1 82 ? -9.809 0.976 13.184 1.00 98.12 82 TYR A N 1
ATOM 614 C CA . TYR A 1 82 ? -8.566 1.304 13.879 1.00 98.12 82 TYR A CA 1
ATOM 615 C C . TYR A 1 82 ? -8.041 0.125 14.703 1.00 98.12 82 TYR A C 1
ATOM 617 O O . TYR A 1 82 ? -6.885 -0.267 14.539 1.00 98.12 82 TYR A O 1
ATOM 625 N N . ARG A 1 83 ? -8.886 -0.497 15.537 1.00 98.44 83 ARG A N 1
ATOM 626 C CA . ARG A 1 83 ? -8.485 -1.665 16.339 1.00 98.44 83 ARG A CA 1
ATOM 627 C C . ARG A 1 83 ? -8.115 -2.866 15.473 1.00 98.44 83 ARG A C 1
ATOM 629 O O . ARG A 1 83 ? -7.076 -3.477 15.702 1.00 98.44 83 ARG A O 1
ATOM 636 N N . GLU A 1 84 ? -8.953 -3.209 14.495 1.00 98.19 84 GLU A N 1
ATOM 637 C CA . GLU A 1 84 ? -8.749 -4.395 13.656 1.00 98.19 84 GLU A CA 1
ATOM 638 C C . GLU A 1 84 ? -7.490 -4.273 12.790 1.00 98.19 84 GLU A C 1
ATOM 640 O O . GLU A 1 84 ? -6.689 -5.203 12.743 1.00 98.19 84 GLU A O 1
ATOM 645 N N . TRP A 1 85 ? -7.280 -3.132 12.130 1.00 98.19 85 TRP A N 1
ATOM 646 C CA . TRP A 1 85 ? -6.094 -2.920 11.301 1.00 98.19 85 TRP A CA 1
ATOM 647 C C . TRP A 1 85 ? -4.829 -2.789 12.148 1.00 98.19 85 TRP A C 1
ATOM 649 O O . TRP A 1 85 ? -3.814 -3.374 11.778 1.00 98.19 85 TRP A O 1
ATOM 659 N N . SER A 1 86 ? -4.885 -2.128 13.311 1.00 98.19 86 SER A N 1
ATOM 660 C CA . SER A 1 86 ? -3.737 -2.081 14.233 1.00 98.19 86 SER A CA 1
ATOM 661 C C . SER A 1 86 ? -3.341 -3.482 14.707 1.00 98.19 86 SER A C 1
ATOM 663 O O . SER A 1 86 ? -2.165 -3.830 14.687 1.00 98.19 86 SER A O 1
ATOM 665 N N . ALA A 1 87 ? -4.315 -4.333 15.058 1.00 98.25 87 ALA A N 1
ATOM 666 C CA . ALA A 1 87 ? -4.055 -5.719 15.461 1.00 98.25 87 ALA A CA 1
ATOM 667 C C . ALA A 1 87 ? -3.438 -6.574 14.339 1.00 98.25 87 ALA A C 1
ATOM 669 O O . ALA A 1 87 ? -2.757 -7.558 14.617 1.00 98.25 87 ALA A O 1
ATOM 670 N N . LYS A 1 88 ? -3.656 -6.191 13.076 1.00 98.06 88 LYS A N 1
ATOM 671 C CA . LYS A 1 88 ? -3.050 -6.812 11.890 1.00 98.06 88 LYS A CA 1
ATOM 672 C C . LYS A 1 88 ? -1.705 -6.191 11.490 1.00 98.06 88 LYS A C 1
ATOM 674 O O . LYS A 1 88 ? -1.116 -6.626 10.506 1.00 98.06 88 LYS A O 1
ATOM 679 N N . GLY A 1 89 ? -1.215 -5.196 12.232 1.00 96.88 89 GLY A N 1
ATOM 680 C CA . GLY A 1 89 ? 0.083 -4.560 11.996 1.00 96.88 89 GLY A CA 1
ATOM 681 C C . GLY A 1 89 ? 0.037 -3.249 11.208 1.00 96.88 89 GLY A C 1
ATOM 682 O O . GLY A 1 89 ? 1.083 -2.797 10.751 1.00 96.88 89 GLY A O 1
ATOM 683 N N . ALA A 1 90 ? -1.132 -2.619 11.034 1.00 97.12 90 ALA A N 1
ATOM 684 C CA . ALA A 1 90 ? -1.176 -1.240 10.549 1.00 97.12 90 ALA A CA 1
ATOM 685 C C . ALA A 1 90 ? -0.596 -0.279 11.593 1.00 97.12 90 ALA A C 1
ATOM 687 O O . ALA A 1 90 ? -1.009 -0.281 12.753 1.00 97.12 90 ALA A O 1
ATOM 688 N N . GLU A 1 91 ? 0.294 0.602 11.150 1.00 95.69 91 GLU A N 1
ATOM 689 C CA . GLU A 1 91 ? 0.800 1.709 11.954 1.00 95.69 91 GLU A CA 1
ATOM 690 C C . GLU A 1 91 ? 0.016 2.977 11.614 1.00 95.69 91 GLU A C 1
ATOM 692 O O . GLU A 1 91 ? 0.108 3.521 10.513 1.00 95.69 91 GLU A O 1
ATOM 697 N N . PHE A 1 92 ? -0.786 3.450 12.564 1.00 95.88 92 PHE A N 1
ATOM 698 C CA . PHE A 1 92 ? -1.494 4.718 12.437 1.00 95.88 92 PHE A CA 1
ATOM 699 C C . PHE A 1 92 ? -0.657 5.860 13.014 1.00 95.88 92 PHE A C 1
ATOM 701 O O . PHE A 1 92 ? -0.118 5.742 14.113 1.00 95.88 92 PHE A O 1
ATOM 708 N N . LEU A 1 93 ? -0.624 7.001 12.317 1.00 94.56 93 LEU A N 1
ATOM 709 C CA . LEU A 1 93 ? 0.056 8.214 12.795 1.00 94.56 93 LEU A CA 1
ATOM 710 C C . LEU A 1 93 ? -0.557 8.755 14.097 1.00 94.56 93 LEU A C 1
ATOM 712 O O . LEU A 1 93 ? 0.153 9.269 14.956 1.00 94.56 93 LEU A O 1
ATOM 716 N N . THR A 1 94 ? -1.879 8.643 14.240 1.00 95.56 94 THR A N 1
ATOM 717 C CA . THR A 1 94 ? -2.628 8.986 15.454 1.00 95.56 94 THR A CA 1
ATOM 718 C C . THR A 1 94 ? -3.795 8.014 15.632 1.00 95.56 94 THR A C 1
ATOM 720 O O . THR A 1 94 ? -4.257 7.437 14.643 1.00 95.56 94 THR A O 1
ATOM 723 N N . PRO A 1 95 ? -4.351 7.872 16.848 1.00 97.19 95 PRO A N 1
ATOM 724 C CA . PRO A 1 95 ? -5.692 7.316 17.024 1.00 97.19 95 PRO A CA 1
ATOM 725 C C . PRO A 1 95 ? -6.747 8.101 16.217 1.00 97.19 95 PRO A C 1
ATOM 727 O O . PRO A 1 95 ? -6.446 9.206 15.741 1.00 97.19 95 PRO A O 1
ATOM 730 N N . PRO A 1 96 ? -7.977 7.574 16.060 1.00 96.88 96 PRO A N 1
ATOM 731 C CA . PRO A 1 96 ? -9.072 8.305 15.430 1.00 96.88 96 PRO A CA 1
ATOM 732 C C . PRO A 1 96 ? -9.291 9.670 16.091 1.00 96.88 96 PRO A C 1
ATOM 734 O O . PRO A 1 96 ? -9.297 9.798 17.315 1.00 96.88 96 PRO A O 1
ATOM 737 N 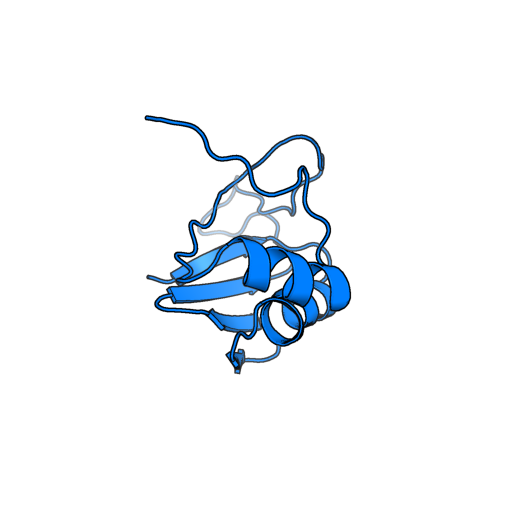N . ILE A 1 97 ? -9.455 10.707 15.267 1.00 95.19 97 ILE A N 1
ATOM 738 C CA . ILE A 1 97 ? -9.707 12.075 15.725 1.00 95.19 97 ILE A CA 1
ATOM 739 C C . ILE A 1 97 ? -11.051 12.515 15.163 1.00 95.19 97 ILE A C 1
ATOM 741 O O . ILE A 1 97 ? -11.196 12.659 13.948 1.00 95.19 97 ILE A O 1
ATOM 745 N N . ASP A 1 98 ? -12.003 12.796 16.050 1.00 91.19 98 ASP A N 1
ATOM 746 C CA . ASP A 1 98 ? -13.205 13.541 15.690 1.00 91.19 98 ASP A CA 1
ATOM 747 C C . ASP A 1 98 ? -12.835 15.016 15.504 1.00 91.19 98 ASP A C 1
ATOM 749 O O . ASP A 1 98 ? -12.762 15.816 16.445 1.00 91.19 98 ASP A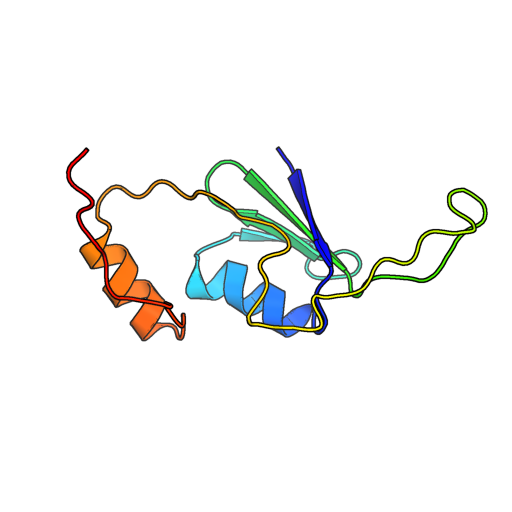 O 1
ATOM 753 N N . ARG A 1 99 ? -12.531 15.364 14.254 1.00 83.00 99 ARG A N 1
ATOM 754 C CA . ARG A 1 99 ? -12.415 16.753 13.835 1.00 83.00 99 ARG A CA 1
ATOM 755 C C . ARG A 1 99 ? -13.829 17.261 13.607 1.00 83.00 99 ARG A C 1
ATOM 757 O O . ARG A 1 99 ? -14.326 17.187 12.487 1.00 83.00 99 ARG A O 1
ATOM 764 N N . LYS A 1 100 ? -14.457 17.756 14.677 1.00 78.44 100 LYS A N 1
ATOM 765 C CA . LYS A 1 100 ? -15.711 18.513 14.586 1.00 78.44 100 LYS A CA 1
ATOM 766 C C . LYS A 1 100 ? -15.578 19.517 13.437 1.00 78.44 100 LYS A C 1
ATOM 768 O O . LYS A 1 100 ? -14.650 20.329 13.457 1.00 78.44 100 LYS A O 1
ATOM 773 N N . ALA A 1 101 ? -16.431 19.370 12.426 1.00 60.34 101 ALA A N 1
ATOM 774 C CA . ALA A 1 101 ? -16.511 20.290 11.296 1.00 60.34 101 ALA A CA 1
ATOM 775 C C . ALA A 1 101 ? -17.133 21.621 11.729 1.00 60.34 101 ALA A C 1
ATOM 777 O O . ALA A 1 101 ? -18.034 21.588 12.601 1.00 60.34 101 ALA A O 1
#

Secondary structure (DSSP, 8-state):
-EEEEE-S-HHHHHHIIIIIT-PEEEE-SSSEEEEETTEEEEEE--B--BTTBTT--B---S-TTS-S-------S-HHHHHHHHHHTT---SSS------

pLDDT: mean 94.59, std 5.01, range [60.34, 98.5]

Foldseek 3Di:
DEDEAADQDLQVVCCLCCVQQPWDFPDRPPWTWTHGDPYIYTYDNWAAADPVGNHDTGHHDPDPVDDPDDDDDDDPDQQVSQVRSVVVPDDDPDRDDPPPD

Radius of gyration: 15.46 Å; Cα contacts (8 Å, |Δi|>4): 134; chains: 1; bounding box: 33×31×42 Å

Solvent-accessible surface area (backbone atoms only — not comparable to full-atom values): 6360 Å² total; per-residue (Å²): 100,75,44,81,43,48,31,86,47,60,72,62,51,50,47,46,46,28,72,38,72,66,22,45,78,78,34,88,61,94,54,24,27,34,42,39,94,89,35,33,40,38,38,40,63,46,44,69,52,43,94,94,40,70,89,46,67,46,63,35,84,88,49,95,91,56,83,91,76,86,82,89,80,88,70,98,50,65,69,60,49,51,52,57,26,40,76,60,69,50,85,69,96,61,78,92,75,91,74,81,126

Sequence (101 aa):
LTHFLTVADVPRARAFYADVLGGEVVLDENPCIIKLANSWLIMNPGGGPTPDKPDVTLHPPTDPGTATSFLNIRVADIERCYREWSAKGAEFLTPPIDRKA